Protein AF-A0A930US20-F1 (afdb_monomer_lite)

Foldseek 3Di:
DDDDFDFDPDDDDPPGDDDDDLVNVCVRRVHDDDDDDDDDDDDDPAKDKDWDWDQDDPDRDTDIDIDIDDD

Sequence (71 aa):
AGKRYDGALGSIEPRQVRHLQAAGLADIIGHRWQGMGLSCEMRSNAPFTVQVLTRTGSGGALVNNSASGAR

Radius of gyration: 13.48 Å; chains: 1; bounding box: 33×29×34 Å

Structure (mmCIF, N/CA/C/O backbone):
data_AF-A0A930US20-F1
#
_entry.id   AF-A0A930US20-F1
#
loop_
_atom_site.group_PDB
_atom_site.id
_atom_site.type_symbol
_atom_site.label_atom_id
_atom_site.label_alt_id
_atom_site.label_comp_id
_atom_site.label_asym_id
_atom_site.label_entity_id
_atom_site.label_seq_id
_atom_site.pdbx_PDB_ins_code
_atom_site.Cartn_x
_atom_site.Cartn_y
_atom_site.Cartn_z
_atom_site.occupancy
_atom_site.B_iso_or_equiv
_atom_site.auth_seq_id
_atom_site.auth_comp_id
_atom_site.auth_asym_id
_atom_site.auth_atom_id
_atom_site.pdbx_PDB_model_num
ATOM 1 N N . ALA A 1 1 ? -4.455 -7.419 20.933 1.00 71.31 1 ALA A N 1
ATOM 2 C CA . ALA A 1 1 ? -3.384 -7.945 20.060 1.00 71.31 1 ALA A CA 1
ATOM 3 C C . ALA A 1 1 ? -3.908 -8.009 18.628 1.00 71.31 1 ALA A C 1
ATOM 5 O O . ALA A 1 1 ? -5.076 -8.340 18.458 1.00 71.31 1 ALA A O 1
ATOM 6 N N . GLY A 1 2 ? -3.106 -7.636 17.626 1.00 82.56 2 GLY A N 1
ATOM 7 C CA . GLY A 1 2 ? -3.501 -7.729 16.213 1.00 82.56 2 GLY A CA 1
ATOM 8 C C 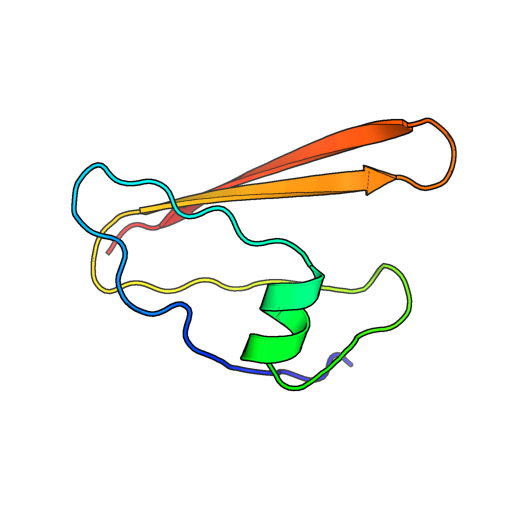. GLY A 1 2 ? -3.329 -9.149 15.664 1.00 82.56 2 GLY A C 1
ATOM 9 O O . GLY A 1 2 ? -2.494 -9.899 16.164 1.00 82.56 2 GLY A O 1
ATOM 10 N N . LYS A 1 3 ? -4.106 -9.515 14.638 1.00 87.94 3 LYS A N 1
ATOM 11 C CA . LYS A 1 3 ? -3.928 -10.765 13.885 1.00 87.94 3 LYS A CA 1
ATOM 12 C C . LYS A 1 3 ? -3.232 -10.456 12.561 1.00 87.94 3 LYS A C 1
ATOM 14 O O . LYS A 1 3 ? -3.687 -9.583 11.826 1.00 87.94 3 LYS A O 1
ATOM 19 N N . ARG A 1 4 ? -2.130 -11.156 12.280 1.00 91.19 4 ARG A N 1
ATOM 20 C CA . ARG A 1 4 ? -1.395 -11.027 11.017 1.00 91.19 4 ARG A CA 1
ATOM 21 C C . ARG A 1 4 ? -2.125 -11.789 9.911 1.00 91.19 4 ARG A C 1
ATOM 23 O O . ARG A 1 4 ? -2.573 -12.913 10.132 1.00 91.19 4 ARG A O 1
ATOM 30 N N . TYR A 1 5 ? -2.212 -11.160 8.745 1.00 91.56 5 TYR A N 1
ATOM 31 C CA . TYR A 1 5 ? -2.637 -11.770 7.493 1.00 91.56 5 TYR A CA 1
ATOM 32 C C . TYR A 1 5 ? -1.591 -11.427 6.434 1.00 91.56 5 TYR A C 1
ATOM 34 O O . TYR A 1 5 ? -1.103 -10.296 6.404 1.00 91.56 5 TYR A O 1
ATOM 42 N N . ASP A 1 6 ? -1.245 -12.394 5.594 1.00 93.56 6 ASP A N 1
ATOM 43 C CA . ASP A 1 6 ? -0.197 -12.273 4.585 1.00 93.56 6 ASP A CA 1
ATOM 44 C C . ASP A 1 6 ? -0.772 -12.561 3.194 1.00 93.56 6 ASP A C 1
ATOM 46 O O . ASP A 1 6 ? -1.758 -13.282 3.051 1.00 93.56 6 ASP A O 1
ATOM 50 N N . GLY A 1 7 ? -0.144 -11.997 2.165 1.00 93.81 7 GLY A N 1
ATOM 51 C CA . GLY A 1 7 ? -0.512 -12.203 0.768 1.00 93.81 7 GLY A CA 1
ATOM 52 C C . GLY A 1 7 ? 0.506 -11.561 -0.174 1.00 93.81 7 GLY A C 1
ATOM 53 O O . GLY A 1 7 ? 1.417 -10.859 0.268 1.00 93.81 7 GLY A O 1
ATOM 54 N N . ALA A 1 8 ? 0.365 -11.809 -1.476 1.00 94.06 8 ALA A N 1
ATOM 55 C CA . ALA A 1 8 ? 1.282 -11.306 -2.497 1.00 94.06 8 ALA A CA 1
ATOM 56 C C . ALA A 1 8 ? 0.567 -10.366 -3.475 1.00 94.06 8 ALA A C 1
ATOM 58 O O . ALA A 1 8 ? -0.486 -10.698 -4.013 1.00 94.06 8 ALA A O 1
ATOM 59 N N . LEU A 1 9 ? 1.178 -9.209 -3.747 1.00 90.81 9 LEU A N 1
ATOM 60 C CA . LEU A 1 9 ? 0.715 -8.273 -4.781 1.00 90.81 9 LEU A CA 1
ATOM 61 C C . LEU A 1 9 ? 1.103 -8.734 -6.203 1.00 90.81 9 LEU A C 1
ATOM 63 O O . LEU A 1 9 ? 0.541 -8.256 -7.186 1.00 90.81 9 LEU A O 1
ATOM 67 N N . GLY A 1 10 ? 2.074 -9.647 -6.305 1.00 93.19 10 GLY A N 1
ATOM 68 C CA . GLY A 1 10 ? 2.727 -10.015 -7.560 1.00 93.19 10 GLY A CA 1
ATOM 69 C C . GLY A 1 10 ? 3.811 -9.015 -7.972 1.00 93.19 10 GLY A C 1
ATOM 70 O O . GLY A 1 10 ? 4.315 -8.246 -7.151 1.00 93.19 10 GLY A O 1
ATOM 71 N N . SER A 1 11 ? 4.183 -9.049 -9.250 1.00 94.44 11 SER A N 1
ATOM 72 C CA . SER A 1 11 ? 5.230 -8.205 -9.830 1.00 94.44 11 SER A CA 1
ATOM 73 C C . SER A 1 11 ? 4.715 -6.800 -10.148 1.00 94.44 11 SER A C 1
ATOM 75 O O . SER A 1 11 ? 3.615 -6.633 -10.679 1.00 94.44 11 SER A O 1
ATOM 77 N N . ILE A 1 12 ? 5.544 -5.789 -9.894 1.00 93.44 12 ILE A N 1
ATOM 78 C CA . ILE A 1 12 ? 5.397 -4.460 -10.492 1.00 93.44 12 ILE A CA 1
ATOM 79 C C . ILE A 1 12 ? 6.592 -4.269 -11.417 1.00 93.44 12 ILE A C 1
ATOM 81 O O . ILE A 1 12 ? 7.736 -4.288 -10.963 1.00 93.44 12 ILE A O 1
ATOM 85 N N . GLU A 1 13 ? 6.325 -4.109 -12.709 1.00 95.56 13 GLU A N 1
ATOM 86 C CA . GLU A 1 13 ? 7.388 -3.924 -13.693 1.00 95.56 13 GLU A CA 1
ATOM 87 C C . GLU A 1 13 ? 8.150 -2.606 -13.466 1.00 95.56 13 GLU A C 1
ATOM 89 O O . GLU A 1 13 ? 7.593 -1.635 -12.938 1.00 95.56 13 GLU A O 1
ATOM 94 N N . PRO A 1 14 ? 9.426 -2.521 -13.882 1.00 93.25 14 PRO A N 1
ATOM 95 C CA . PRO A 1 14 ? 10.215 -1.310 -13.715 1.00 93.25 14 PRO A CA 1
ATOM 96 C C . PRO A 1 14 ? 9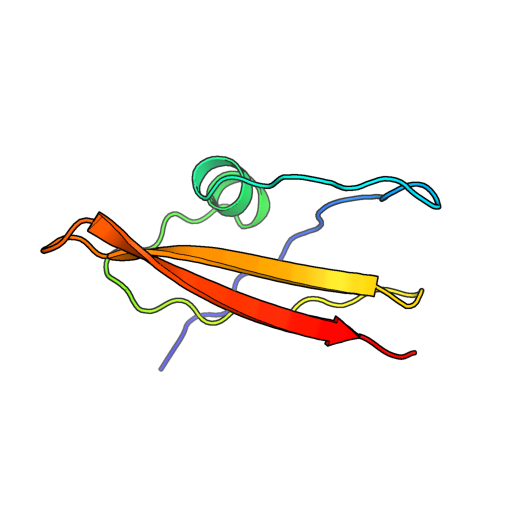.522 -0.076 -14.300 1.00 93.25 14 PRO A C 1
ATOM 98 O O . PRO A 1 14 ? 9.082 -0.080 -15.452 1.00 93.25 14 PRO A O 1
ATOM 101 N N . ARG A 1 15 ? 9.501 1.014 -13.521 1.00 94.00 15 ARG A N 1
ATOM 102 C CA . ARG A 1 15 ? 8.874 2.303 -13.881 1.00 94.00 15 ARG A CA 1
ATOM 103 C C . ARG A 1 15 ? 7.348 2.232 -14.053 1.00 94.00 15 ARG A C 1
ATOM 105 O O . ARG A 1 15 ? 6.773 3.117 -14.678 1.00 94.00 15 ARG A O 1
ATOM 112 N N . GLN A 1 16 ? 6.697 1.214 -13.493 1.00 96.69 16 GLN A N 1
ATOM 113 C CA . GLN A 1 16 ? 5.240 1.123 -13.404 1.00 96.69 16 GLN A CA 1
ATOM 114 C C . GLN A 1 16 ? 4.748 1.413 -11.984 1.00 96.69 16 GLN A C 1
ATOM 116 O O . GLN A 1 16 ? 5.477 1.259 -11.005 1.00 96.69 16 GLN A O 1
ATOM 121 N N . VAL A 1 17 ? 3.481 1.814 -11.879 1.00 94.88 17 VAL A N 1
ATOM 122 C CA . VAL A 1 17 ? 2.785 2.036 -10.606 1.00 94.88 17 VAL A CA 1
ATOM 123 C C . VAL A 1 17 ? 1.591 1.094 -10.532 1.00 94.88 17 VAL A C 1
ATOM 125 O O . VAL A 1 17 ? 0.832 0.962 -11.492 1.00 94.88 17 VAL A O 1
ATOM 128 N N . ARG A 1 18 ? 1.394 0.450 -9.377 1.00 93.94 18 ARG A N 1
ATOM 129 C CA . ARG A 1 18 ? 0.210 -0.371 -9.107 1.00 93.94 18 ARG A CA 1
ATOM 130 C C . ARG A 1 18 ? -0.683 0.321 -8.088 1.00 93.94 18 ARG A C 1
ATOM 132 O O . ARG A 1 18 ? -0.277 0.549 -6.953 1.00 93.94 18 ARG A O 1
ATOM 139 N N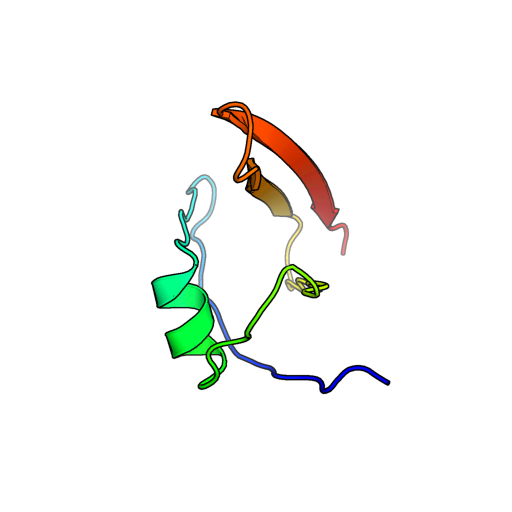 . HIS A 1 19 ? -1.921 0.598 -8.481 1.00 93.88 19 HIS A N 1
ATOM 140 C CA . HIS A 1 19 ? -2.949 1.072 -7.561 1.00 93.88 19 HIS A CA 1
ATOM 141 C C . HIS A 1 19 ? -3.707 -0.116 -6.966 1.00 93.88 19 HIS A C 1
ATOM 143 O O . HIS A 1 19 ? -4.185 -0.983 -7.700 1.00 93.88 19 HIS A O 1
ATOM 149 N N . LEU A 1 20 ? -3.831 -0.145 -5.638 1.00 91.56 20 LEU A N 1
ATOM 150 C CA . LEU A 1 20 ? -4.589 -1.158 -4.910 1.00 91.56 20 LEU A CA 1
ATOM 151 C C . LEU A 1 20 ? -5.677 -0.480 -4.075 1.00 91.56 20 LEU A C 1
ATOM 153 O O . LEU A 1 20 ? -5.392 0.379 -3.245 1.00 91.56 20 LEU A O 1
ATOM 157 N N . GLN A 1 21 ? -6.929 -0.873 -4.300 1.00 91.19 21 GLN A N 1
ATOM 158 C CA . GLN A 1 21 ? -8.059 -0.450 -3.474 1.00 91.19 21 GLN A CA 1
ATOM 159 C C . GLN A 1 21 ? -8.214 -1.388 -2.271 1.00 91.19 21 GLN A C 1
ATOM 161 O O . GLN A 1 21 ? -7.820 -2.553 -2.327 1.00 91.19 21 GLN A O 1
ATOM 166 N N . ALA A 1 22 ? -8.861 -0.917 -1.202 1.00 87.94 22 ALA A N 1
ATOM 167 C CA . ALA A 1 22 ? -9.060 -1.709 0.016 1.00 87.94 22 ALA A CA 1
ATOM 168 C C . ALA A 1 22 ? -9.816 -3.034 -0.217 1.00 87.94 22 ALA A C 1
ATOM 170 O O . ALA A 1 22 ? -9.641 -3.970 0.557 1.00 87.94 22 ALA A O 1
ATOM 171 N N . ALA A 1 23 ? -10.662 -3.115 -1.252 1.00 91.06 23 ALA A N 1
ATOM 172 C CA . ALA A 1 23 ? -11.314 -4.363 -1.653 1.00 91.06 23 ALA A CA 1
ATOM 173 C C . ALA A 1 23 ? -10.289 -5.390 -2.164 1.00 91.06 23 ALA A C 1
ATOM 175 O O . ALA A 1 23 ? -10.201 -6.476 -1.611 1.00 91.06 23 ALA A O 1
ATOM 176 N N . GLY A 1 24 ? -9.421 -4.996 -3.101 1.00 93.25 24 GLY A N 1
ATOM 177 C CA . GLY A 1 24 ? -8.372 -5.881 -3.613 1.00 93.25 24 GLY A CA 1
ATOM 178 C C . GLY A 1 24 ? -7.361 -6.304 -2.543 1.00 93.25 24 GLY A C 1
ATOM 179 O O . GLY A 1 24 ? -6.880 -7.430 -2.570 1.00 93.25 24 GLY A O 1
ATOM 180 N N . LEU A 1 25 ? -7.065 -5.443 -1.559 1.00 90.62 25 LEU A N 1
ATOM 181 C CA . LEU A 1 25 ? -6.261 -5.857 -0.404 1.00 90.62 25 LEU A CA 1
ATOM 182 C C . LEU A 1 25 ? -6.976 -6.933 0.425 1.00 90.62 25 LEU A C 1
ATOM 184 O O . LEU A 1 25 ? -6.334 -7.900 0.818 1.00 90.62 25 LEU A O 1
ATOM 188 N N . ALA A 1 26 ? -8.282 -6.778 0.672 1.00 92.19 26 ALA A N 1
ATOM 189 C CA . ALA A 1 26 ? -9.073 -7.769 1.402 1.00 92.19 26 ALA A CA 1
ATOM 190 C C . ALA A 1 26 ? -9.100 -9.126 0.682 1.00 92.19 26 ALA A C 1
ATOM 192 O O . ALA A 1 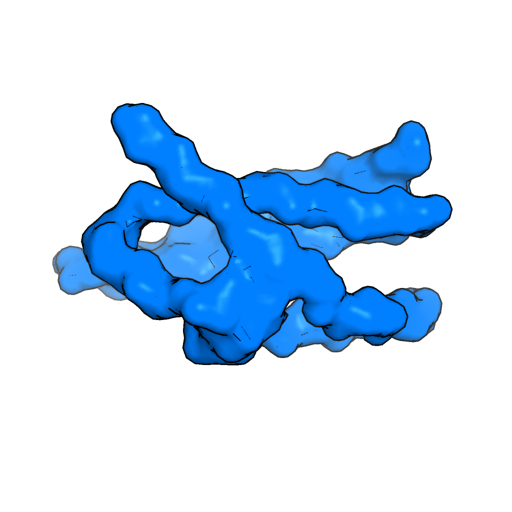26 ? -9.003 -10.155 1.348 1.00 92.19 26 ALA A O 1
ATOM 193 N N . ASP A 1 27 ? -9.151 -9.116 -0.652 1.00 94.94 27 ASP A N 1
ATOM 194 C CA . ASP A 1 27 ? -9.070 -10.327 -1.473 1.00 94.94 27 ASP A CA 1
ATOM 195 C C . ASP A 1 27 ? -7.691 -10.993 -1.354 1.00 94.94 27 ASP A C 1
ATOM 197 O O . ASP A 1 27 ? -7.606 -12.195 -1.112 1.00 94.94 27 ASP A O 1
ATOM 201 N N . ILE A 1 28 ? -6.605 -10.213 -1.447 1.00 93.69 28 ILE A N 1
ATOM 202 C CA . ILE A 1 28 ? -5.223 -10.715 -1.342 1.00 93.69 28 ILE A CA 1
ATOM 203 C C . ILE A 1 28 ? -4.962 -11.385 0.010 1.00 93.69 28 ILE A C 1
ATOM 205 O O . ILE A 1 28 ? -4.304 -12.421 0.058 1.00 93.69 28 ILE A O 1
ATOM 209 N N . ILE A 1 29 ? -5.449 -10.796 1.105 1.00 92.06 29 ILE A N 1
ATOM 210 C CA . ILE A 1 29 ? -5.216 -11.321 2.460 1.00 92.06 29 ILE A CA 1
ATOM 211 C C . ILE A 1 29 ? -6.310 -12.296 2.924 1.00 92.06 29 ILE A C 1
ATOM 213 O O . ILE A 1 29 ? -6.249 -12.791 4.051 1.00 92.06 29 ILE A O 1
ATOM 217 N N . GLY A 1 30 ? -7.340 -12.530 2.099 1.00 92.94 30 GLY A N 1
ATOM 218 C CA . GLY A 1 30 ? -8.490 -13.379 2.421 1.00 92.94 30 GLY A CA 1
ATOM 219 C C . GLY A 1 30 ? -9.284 -12.918 3.648 1.00 92.94 30 GLY A C 1
ATOM 220 O O . GLY A 1 30 ? -9.906 -13.733 4.331 1.00 92.94 30 GLY A O 1
ATOM 221 N N . HIS A 1 31 ? -9.231 -11.627 3.988 1.00 90.38 31 HIS A N 1
ATOM 222 C CA . HIS A 1 31 ? -9.845 -11.097 5.199 1.00 90.38 31 HIS A CA 1
ATOM 223 C C . HIS A 1 31 ? -10.311 -9.654 5.033 1.00 90.38 31 HIS A C 1
ATOM 225 O O . HIS A 1 31 ? -9.543 -8.760 4.674 1.00 90.38 31 HIS A O 1
ATOM 231 N N . ARG A 1 32 ? -11.572 -9.405 5.400 1.00 89.06 32 ARG A N 1
ATOM 232 C CA . ARG A 1 32 ? -12.108 -8.055 5.547 1.00 89.06 32 ARG A CA 1
ATOM 233 C C . ARG A 1 32 ? -12.077 -7.642 7.014 1.00 89.06 32 ARG A C 1
ATOM 235 O O . ARG A 1 32 ? -12.799 -8.198 7.837 1.00 89.06 32 ARG A O 1
ATOM 242 N N . TRP A 1 33 ? -11.265 -6.637 7.320 1.00 86.81 33 TRP A N 1
ATOM 243 C CA . TRP A 1 33 ? -11.200 -6.044 8.652 1.00 86.81 33 TRP A CA 1
ATOM 244 C C . TRP A 1 33 ? -12.396 -5.116 8.914 1.00 86.81 33 TRP A C 1
ATOM 246 O O . TRP A 1 33 ? -13.004 -4.570 7.988 1.00 86.81 33 TRP A O 1
ATOM 256 N N . GLN A 1 34 ? -12.716 -4.926 10.194 1.00 80.94 34 GLN A N 1
ATOM 257 C CA . GLN A 1 34 ? -13.727 -3.981 10.671 1.00 80.94 34 GLN A CA 1
ATOM 258 C C . GLN A 1 34 ? -13.060 -2.881 11.513 1.00 80.94 34 GLN A C 1
ATOM 260 O O . GLN A 1 34 ? -12.132 -3.152 12.273 1.00 80.94 34 GLN A O 1
ATOM 265 N N . GLY A 1 35 ? -13.530 -1.636 11.382 1.00 76.94 35 GLY A N 1
ATOM 266 C CA . GLY A 1 35 ? -12.946 -0.470 12.063 1.00 76.94 35 GLY A CA 1
ATOM 267 C C . GLY A 1 35 ? -11.664 0.071 11.407 1.00 76.94 35 GLY A C 1
ATOM 268 O O . GLY A 1 35 ? -11.320 -0.297 10.285 1.00 76.94 35 GLY A O 1
ATOM 269 N N . MET A 1 36 ? -10.962 0.982 12.096 1.00 65.56 36 MET A N 1
ATOM 270 C CA . MET A 1 36 ? -9.782 1.696 11.560 1.00 65.56 36 MET A CA 1
ATOM 271 C C . MET A 1 36 ? -8.426 1.044 11.894 1.00 65.56 36 MET A C 1
ATOM 273 O O . MET A 1 36 ? -7.378 1.613 11.600 1.00 65.56 36 MET A O 1
ATOM 277 N N . GLY A 1 37 ? -8.419 -0.120 12.545 1.00 72.50 37 GLY A N 1
ATOM 278 C CA . GLY A 1 37 ? -7.196 -0.763 13.026 1.00 72.50 37 GLY A CA 1
ATOM 279 C C . GLY A 1 37 ? -6.531 -1.633 11.963 1.00 72.50 37 GLY A C 1
ATOM 280 O O . GLY A 1 37 ? -6.686 -2.850 12.003 1.00 72.50 37 GLY A O 1
ATOM 281 N N . LEU A 1 38 ? -5.785 -1.028 11.036 1.00 76.69 38 LEU A N 1
ATOM 282 C CA . LEU A 1 38 ? -4.929 -1.759 10.100 1.00 76.69 38 LEU A CA 1
ATOM 283 C C . LEU A 1 38 ? -3.513 -1.180 10.126 1.00 76.69 38 LEU A C 1
ATOM 285 O O . LEU A 1 38 ? -3.309 0.009 9.893 1.00 76.69 38 LEU A O 1
ATOM 289 N N . SER A 1 39 ? -2.533 -2.042 10.377 1.00 84.06 39 SER A N 1
ATOM 290 C CA . SER A 1 39 ? -1.122 -1.755 10.129 1.00 84.06 39 SER A CA 1
ATOM 291 C C . SER A 1 39 ? -0.673 -2.591 8.939 1.00 84.06 39 SER A C 1
ATOM 293 O O . SER A 1 39 ? -1.022 -3.768 8.847 1.00 84.06 39 SER A O 1
ATOM 295 N N . CYS A 1 40 ? 0.085 -1.985 8.029 1.00 84.25 40 CYS A N 1
ATOM 296 C CA . CYS A 1 40 ? 0.578 -2.652 6.831 1.00 84.25 40 CYS A CA 1
ATOM 297 C C . CYS A 1 40 ? 2.103 -2.688 6.840 1.00 84.25 40 CYS A C 1
ATOM 299 O O . CYS A 1 40 ? 2.754 -1.685 7.124 1.00 84.25 40 CYS A O 1
ATOM 301 N N . GLU A 1 41 ? 2.651 -3.838 6.471 1.00 89.38 41 GLU A N 1
ATOM 302 C CA . GLU A 1 41 ? 4.065 -4.028 6.185 1.00 89.38 41 GLU A CA 1
ATOM 303 C C . GLU A 1 41 ? 4.178 -4.478 4.727 1.00 89.38 41 GLU A C 1
ATOM 305 O O . GLU A 1 41 ? 3.501 -5.419 4.316 1.00 89.38 41 GLU A O 1
ATOM 310 N N . MET A 1 42 ? 5.011 -3.802 3.937 1.00 89.62 42 MET A N 1
ATOM 311 C CA . MET A 1 42 ? 5.287 -4.182 2.552 1.00 89.62 42 MET A CA 1
ATOM 312 C C . MET A 1 42 ? 6.763 -4.534 2.418 1.00 89.62 42 MET A C 1
ATOM 314 O O . MET A 1 42 ? 7.621 -3.844 2.964 1.00 89.62 42 MET A O 1
ATOM 318 N N . ARG A 1 43 ? 7.055 -5.612 1.690 1.00 92.44 43 ARG A N 1
ATOM 319 C CA . ARG A 1 43 ? 8.412 -6.111 1.447 1.00 92.44 43 ARG A CA 1
ATOM 320 C C . ARG A 1 43 ? 8.596 -6.379 -0.041 1.00 92.44 43 ARG A C 1
ATOM 322 O O . ARG A 1 43 ? 7.660 -6.805 -0.711 1.00 92.44 43 ARG A O 1
ATOM 329 N N . SER A 1 44 ? 9.802 -6.137 -0.538 1.00 92.94 44 SER A N 1
ATOM 330 C CA . SER A 1 44 ? 10.186 -6.336 -1.936 1.00 92.94 44 SER A CA 1
ATOM 331 C C . SER A 1 44 ? 11.658 -6.743 -2.012 1.00 92.94 44 SER A C 1
ATOM 333 O O . SER A 1 44 ? 12.434 -6.435 -1.113 1.00 92.94 44 SER A O 1
ATOM 335 N N . ASN A 1 45 ? 12.054 -7.416 -3.092 1.00 93.50 45 ASN A N 1
ATOM 336 C CA . ASN A 1 45 ? 13.456 -7.725 -3.412 1.00 93.50 45 ASN A CA 1
ATOM 337 C C . ASN A 1 45 ? 14.174 -6.577 -4.163 1.00 93.50 45 ASN A C 1
ATOM 339 O O . ASN A 1 45 ? 15.377 -6.653 -4.455 1.00 93.50 45 ASN A O 1
ATOM 343 N N . ALA A 1 46 ? 13.442 -5.512 -4.487 1.00 92.88 46 ALA A N 1
ATOM 344 C CA . ALA A 1 46 ? 13.934 -4.305 -5.134 1.00 92.88 46 ALA A CA 1
ATOM 345 C C . ALA A 1 46 ? 13.414 -3.050 -4.410 1.00 92.88 46 ALA A C 1
ATOM 347 O O . ALA A 1 46 ? 12.329 -3.103 -3.823 1.00 92.88 46 ALA A O 1
ATOM 348 N N . PRO A 1 47 ? 14.148 -1.922 -4.466 1.00 94.06 47 PRO A N 1
ATOM 349 C CA . PRO A 1 47 ? 13.691 -0.663 -3.887 1.00 94.06 47 PRO A CA 1
ATOM 350 C C . PRO A 1 47 ? 12.341 -0.231 -4.456 1.00 94.06 47 PRO A C 1
ATOM 352 O O . PRO A 1 47 ? 12.078 -0.390 -5.649 1.00 94.06 47 PRO A O 1
ATOM 355 N N . PHE A 1 48 ? 11.491 0.329 -3.603 1.00 93.44 48 PHE A N 1
ATOM 356 C CA . PHE A 1 48 ? 10.141 0.740 -3.978 1.00 93.44 48 PHE A CA 1
ATOM 357 C C . PHE A 1 48 ? 9.637 1.864 -3.074 1.00 93.44 48 PHE A C 1
ATOM 359 O O . PHE A 1 48 ? 10.151 2.082 -1.976 1.00 93.44 48 PHE A O 1
ATOM 366 N N . THR A 1 49 ? 8.607 2.565 -3.535 1.00 94.31 49 THR A N 1
ATOM 367 C CA . THR A 1 49 ? 7.869 3.551 -2.744 1.00 94.31 49 THR A CA 1
ATOM 368 C C . THR A 1 49 ? 6.432 3.084 -2.556 1.00 94.31 49 THR A C 1
ATOM 370 O O . THR A 1 49 ? 5.866 2.385 -3.399 1.00 94.31 49 THR A O 1
ATOM 373 N N . VAL A 1 50 ? 5.838 3.449 -1.424 1.00 92.88 50 VAL A N 1
ATOM 374 C CA . VAL A 1 50 ? 4.454 3.130 -1.068 1.00 92.88 50 VAL A CA 1
ATOM 375 C C . VAL A 1 50 ? 3.752 4.392 -0.638 1.00 92.88 50 VAL A C 1
ATOM 377 O O . VAL A 1 50 ? 4.315 5.210 0.087 1.00 92.88 50 VAL A O 1
ATOM 380 N N . GLN A 1 51 ? 2.491 4.492 -1.042 1.00 92.31 51 GLN A N 1
ATOM 381 C CA . GLN A 1 51 ? 1.583 5.518 -0.578 1.00 92.31 51 GLN A CA 1
ATOM 382 C C . GLN A 1 51 ? 0.252 4.893 -0.161 1.00 92.31 51 GLN A C 1
ATOM 384 O O . GLN A 1 51 ? -0.404 4.223 -0.958 1.00 92.31 51 GLN A O 1
ATOM 389 N N . VAL A 1 52 ? -0.162 5.141 1.079 1.00 88.75 52 VAL A N 1
ATOM 390 C CA . VAL A 1 52 ? -1.468 4.751 1.611 1.00 88.75 52 VAL A CA 1
ATOM 391 C C . VAL A 1 52 ? -2.323 6.001 1.748 1.00 88.75 52 VAL A C 1
ATOM 393 O O . VAL A 1 52 ? -1.991 6.921 2.495 1.00 88.75 52 VAL A O 1
ATOM 396 N N . LEU A 1 53 ? -3.429 6.023 1.006 1.00 87.81 53 LEU A N 1
ATOM 397 C CA . LEU A 1 53 ? -4.403 7.108 1.013 1.00 87.81 53 LEU A CA 1
ATOM 398 C C . LEU A 1 53 ? -5.651 6.674 1.778 1.00 87.81 53 LEU A C 1
ATOM 400 O O . LEU A 1 53 ? -6.372 5.776 1.339 1.00 87.81 53 LEU A O 1
ATOM 404 N N . THR A 1 54 ? -5.933 7.347 2.890 1.00 84.12 54 THR A N 1
ATOM 405 C CA . THR A 1 54 ? -7.084 7.041 3.746 1.00 84.12 54 THR A CA 1
ATOM 406 C C . THR A 1 54 ? -8.081 8.192 3.720 1.00 84.12 54 THR A C 1
ATOM 408 O O . THR A 1 54 ? -7.735 9.328 4.041 1.00 84.12 54 THR A O 1
ATOM 411 N N . ARG A 1 55 ? -9.337 7.893 3.365 1.00 79.62 55 ARG A N 1
ATOM 412 C CA . ARG A 1 55 ? -10.467 8.821 3.532 1.00 79.62 55 ARG A CA 1
ATOM 413 C C . ARG A 1 55 ? -10.970 8.732 4.966 1.00 79.62 55 ARG A C 1
ATOM 415 O O . ARG A 1 55 ? -11.356 7.649 5.404 1.00 79.62 55 ARG A O 1
ATOM 422 N N . THR A 1 56 ? -10.987 9.845 5.689 1.00 77.31 56 THR A N 1
ATOM 423 C CA . THR A 1 56 ? -11.536 9.883 7.050 1.00 77.31 56 THR A CA 1
ATOM 424 C C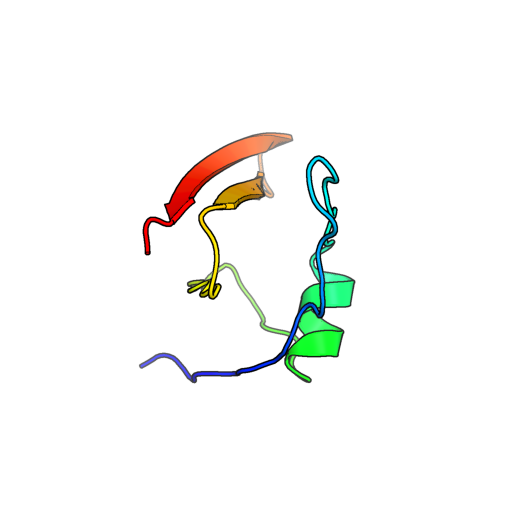 . THR A 1 56 ? -13.044 10.160 7.013 1.00 77.31 56 THR A C 1
ATOM 426 O O . THR A 1 56 ? -13.534 10.961 6.216 1.00 77.31 56 THR A O 1
ATOM 429 N N . GLY A 1 57 ? -13.804 9.443 7.847 1.00 62.88 57 GLY A N 1
ATOM 430 C CA . GLY A 1 57 ? -15.265 9.324 7.734 1.00 62.88 57 GLY A CA 1
ATOM 431 C C . GLY A 1 57 ? -16.102 10.540 8.149 1.00 62.88 57 GLY A C 1
ATOM 432 O O . GLY A 1 57 ? -17.319 10.467 8.046 1.00 62.88 57 GLY A O 1
ATOM 433 N N . SER A 1 58 ? -15.503 11.641 8.612 1.00 65.25 58 SER A N 1
ATOM 434 C CA . SER A 1 58 ? -16.250 12.765 9.211 1.00 65.25 58 SER A CA 1
ATOM 435 C C . SER A 1 58 ? -16.013 14.138 8.575 1.00 65.25 58 SER A C 1
ATOM 437 O O . SER A 1 58 ? -16.727 15.078 8.905 1.00 65.25 58 SER A O 1
ATOM 439 N N . GLY A 1 59 ? -15.059 14.280 7.650 1.00 64.06 59 GLY A N 1
ATOM 440 C CA . GLY A 1 59 ? -14.736 15.593 7.067 1.00 64.06 59 GLY A CA 1
ATOM 441 C C . GLY A 1 59 ? -14.145 15.560 5.661 1.00 64.06 59 GLY A C 1
ATOM 442 O O . GLY A 1 59 ? -13.671 16.583 5.182 1.00 64.06 59 GLY A O 1
ATOM 443 N N . GLY A 1 60 ? -14.117 14.393 5.006 1.00 70.69 60 GLY A N 1
ATOM 444 C CA . GLY A 1 60 ? -13.564 14.253 3.654 1.00 70.69 60 GLY A CA 1
ATOM 445 C C . GLY A 1 60 ? -12.046 14.440 3.565 1.00 70.69 60 GLY A C 1
ATOM 446 O O . GLY A 1 60 ? -11.503 14.460 2.460 1.00 70.69 60 GLY A O 1
ATOM 447 N N . ALA A 1 61 ? -11.353 14.549 4.702 1.00 78.50 61 ALA A N 1
ATOM 44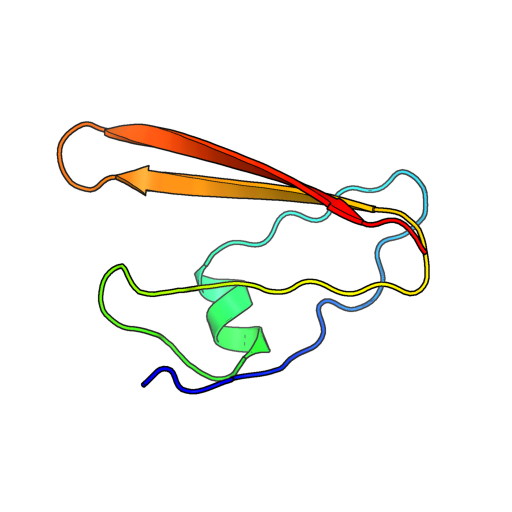8 C CA . ALA A 1 61 ? -9.909 14.691 4.721 1.00 78.50 61 ALA A CA 1
ATOM 449 C C . ALA A 1 61 ? -9.242 13.429 4.158 1.00 78.50 61 ALA A C 1
ATOM 451 O O . ALA A 1 61 ? -9.623 12.291 4.457 1.00 78.50 61 ALA A O 1
ATOM 452 N N . LEU A 1 62 ? -8.233 13.663 3.324 1.00 81.00 62 LEU A N 1
ATOM 453 C CA . LEU A 1 62 ? -7.378 12.635 2.756 1.00 81.00 62 LEU A CA 1
ATOM 454 C C . LEU A 1 62 ? -6.064 12.639 3.521 1.00 81.00 62 LEU A C 1
ATOM 456 O O . LEU A 1 62 ? -5.313 13.610 3.475 1.00 81.00 62 LEU A O 1
ATOM 460 N N . VAL A 1 63 ? -5.794 11.542 4.219 1.00 83.19 63 VAL A N 1
ATOM 461 C CA . VAL A 1 63 ? -4.502 11.320 4.865 1.00 83.19 63 VAL A CA 1
ATOM 462 C C . VAL A 1 63 ? -3.614 10.563 3.890 1.00 83.19 63 VAL A C 1
ATOM 464 O O . VAL A 1 63 ? -4.006 9.508 3.388 1.00 83.19 63 VAL A O 1
ATOM 467 N N . ASN A 1 64 ? -2.433 11.116 3.620 1.00 85.38 64 ASN A N 1
ATOM 468 C CA . ASN A 1 64 ? -1.414 10.513 2.775 1.00 85.38 64 ASN A CA 1
ATOM 469 C C . ASN A 1 64 ? -0.232 10.053 3.637 1.00 85.38 64 ASN A C 1
ATOM 471 O O . ASN A 1 64 ? 0.529 10.885 4.127 1.00 85.38 64 ASN A O 1
ATOM 475 N N . ASN A 1 65 ? -0.076 8.738 3.783 1.00 82.81 65 ASN A N 1
ATOM 476 C CA . ASN A 1 65 ? 1.073 8.130 4.443 1.00 82.81 65 ASN A CA 1
ATOM 477 C C . ASN A 1 65 ? 1.998 7.517 3.390 1.00 82.81 65 ASN A C 1
ATOM 479 O O . ASN A 1 65 ? 1.611 6.565 2.711 1.00 82.81 65 ASN A O 1
ATOM 483 N N . SER A 1 66 ? 3.222 8.027 3.279 1.00 87.25 66 SER A N 1
ATOM 484 C CA . SER A 1 66 ? 4.221 7.528 2.331 1.00 87.25 66 SER A CA 1
ATOM 485 C C . SER A 1 66 ? 5.435 6.928 3.032 1.00 87.25 66 SER A C 1
ATOM 487 O O . SER A 1 66 ? 5.885 7.450 4.050 1.00 87.25 66 SER A O 1
ATOM 489 N N . ALA A 1 67 ? 6.001 5.875 2.450 1.00 88.50 67 ALA A N 1
ATOM 490 C CA . ALA A 1 67 ? 7.252 5.267 2.891 1.00 88.50 67 ALA A CA 1
ATOM 491 C C . ALA A 1 67 ? 8.061 4.761 1.689 1.00 88.50 67 ALA A C 1
ATOM 493 O O . ALA A 1 67 ? 7.500 4.467 0.632 1.00 88.50 67 ALA A O 1
ATOM 494 N N . SER A 1 68 ? 9.373 4.622 1.870 1.00 89.44 68 SER A N 1
ATOM 495 C CA . SER A 1 68 ? 10.284 4.049 0.875 1.00 89.44 68 SER A CA 1
ATOM 496 C C . SER A 1 68 ? 10.978 2.828 1.468 1.00 89.44 68 SER A C 1
ATOM 498 O O . SER A 1 68 ? 11.490 2.893 2.583 1.00 89.44 68 SER A O 1
ATOM 500 N N . GLY A 1 69 ? 10.995 1.723 0.727 1.00 82.94 69 GLY A N 1
ATOM 501 C CA . GLY A 1 69 ? 11.750 0.525 1.074 1.00 82.94 69 GLY A CA 1
ATOM 502 C C . GLY A 1 69 ? 13.118 0.537 0.398 1.00 82.94 69 GLY A C 1
ATOM 503 O O . GLY A 1 69 ? 13.201 0.654 -0.827 1.00 82.94 69 GLY A O 1
ATOM 504 N N . ALA A 1 70 ? 14.178 0.400 1.193 1.00 77.25 70 ALA A N 1
ATOM 505 C CA . ALA A 1 70 ? 15.509 0.041 0.709 1.00 77.25 70 ALA A CA 1
ATOM 506 C C . ALA A 1 70 ? 15.687 -1.489 0.751 1.00 77.25 70 ALA A C 1
ATOM 508 O O . ALA A 1 70 ? 14.881 -2.185 1.371 1.00 77.25 70 ALA A O 1
ATOM 509 N N . ARG A 1 71 ? 16.706 -1.994 0.045 1.00 58.72 71 ARG A N 1
ATOM 510 C CA . ARG A 1 71 ? 17.094 -3.411 0.106 1.00 58.72 71 ARG A CA 1
ATOM 511 C C . ARG A 1 71 ? 17.617 -3.793 1.483 1.00 58.72 71 ARG A C 1
ATOM 513 O O . ARG A 1 71 ? 18.317 -2.946 2.079 1.00 58.72 71 ARG A O 1
#

Secondary structure (DSSP, 8-state):
-PPP---------TT------HHHHHHHTT----SS--------SS-EEEEEEEE-TTT--EEEEEEEE--

pLDDT: mean 86.65, std 8.94, range [58.72, 96.69]